Protein AF-A0A0F3RFE1-F1 (afdb_monomer_lite)

Sequence (135 aa):
MLETPDFVDAKHRIQETIKDSNIIDVATIKNNPVWQGKVNKKHAIYYFLIQLAQPVWFYFAYIHCSNILKDALHYTIEAVIHQNFIISIVEFFVALALTCLCYKFHPLKILKTQLVIFLTFLLSSPLILDNITQG

Structure (mmCIF, N/CA/C/O backbone):
data_AF-A0A0F3RFE1-F1
#
_entry.id   AF-A0A0F3RFE1-F1
#
loop_
_atom_site.group_PDB
_atom_site.id
_atom_site.type_symbol
_atom_site.label_atom_id
_atom_site.label_alt_id
_atom_site.label_comp_id
_atom_site.label_asym_id
_atom_site.label_entity_id
_atom_site.label_seq_id
_atom_site.pdbx_PDB_ins_code
_atom_site.Cartn_x
_atom_site.Cartn_y
_atom_site.Cartn_z
_atom_site.occupancy
_atom_site.B_iso_or_equiv
_atom_site.auth_seq_id
_atom_site.auth_comp_id
_atom_site.auth_asym_id
_atom_site.auth_atom_id
_atom_site.pdbx_PDB_model_num
ATOM 1 N N . MET A 1 1 ? 1.567 13.899 16.965 1.00 41.41 1 MET A N 1
ATOM 2 C CA . MET A 1 1 ? 0.376 13.232 17.532 1.00 41.41 1 MET A CA 1
ATOM 3 C C . MET A 1 1 ? -0.015 13.987 18.791 1.00 41.41 1 MET A C 1
ATOM 5 O O . MET A 1 1 ? 0.634 13.816 19.811 1.00 41.41 1 MET A O 1
ATOM 9 N N . LEU A 1 2 ? -0.991 14.889 18.683 1.00 41.56 2 LEU A N 1
ATOM 10 C CA . LEU A 1 2 ? -1.569 15.627 19.809 1.00 41.56 2 LEU A CA 1
ATOM 11 C C . LEU A 1 2 ? -3.042 15.206 19.921 1.00 41.56 2 LEU A C 1
ATOM 13 O O . LEU A 1 2 ? -3.947 15.979 19.642 1.00 41.56 2 LEU A O 1
ATOM 17 N N . GLU A 1 3 ? -3.289 13.935 20.220 1.00 57.19 3 GLU A N 1
ATOM 18 C CA . GLU A 1 3 ? -4.629 13.490 20.610 1.00 57.19 3 GLU A CA 1
ATOM 19 C C . GLU A 1 3 ? -4.763 13.672 22.124 1.00 57.19 3 GLU A C 1
ATOM 21 O O . GLU A 1 3 ? -4.591 12.689 22.835 1.00 57.19 3 GLU A O 1
ATOM 26 N N . THR A 1 4 ? -4.988 14.874 22.679 1.00 69.69 4 THR A N 1
ATOM 27 C CA . THR A 1 4 ? -5.085 14.914 24.160 1.00 69.69 4 THR A CA 1
ATOM 28 C C . THR A 1 4 ? -5.890 16.003 24.871 1.00 69.69 4 THR A C 1
ATOM 30 O O . THR A 1 4 ? -6.384 15.672 25.943 1.00 69.69 4 THR A O 1
ATOM 33 N N . PRO A 1 5 ? -6.115 17.228 24.375 1.00 54.22 5 PRO A N 1
ATOM 34 C CA . PRO A 1 5 ? -7.016 18.152 25.087 1.00 54.22 5 PRO A CA 1
ATOM 35 C C . PRO A 1 5 ? -8.433 18.143 24.512 1.00 54.22 5 PRO A C 1
ATOM 37 O O . PRO A 1 5 ? -9.377 17.817 25.224 1.00 54.22 5 PRO A O 1
ATOM 40 N N . ASP A 1 6 ? -8.577 18.384 23.207 1.00 54.16 6 ASP A N 1
ATOM 41 C CA . ASP A 1 6 ? -9.880 18.654 22.580 1.00 54.16 6 ASP A CA 1
ATOM 42 C C . ASP A 1 6 ? -10.865 17.488 22.641 1.00 54.16 6 ASP A C 1
ATOM 44 O O . ASP A 1 6 ? -12.066 17.708 22.696 1.00 54.16 6 ASP A O 1
ATOM 48 N N . PHE A 1 7 ? -10.402 16.236 22.650 1.00 58.56 7 PHE A N 1
ATOM 49 C CA . PHE A 1 7 ? -11.302 15.077 22.730 1.00 58.56 7 PHE A CA 1
ATOM 50 C C . PHE A 1 7 ? -11.787 14.800 24.157 1.00 58.56 7 PHE A C 1
ATOM 52 O O . PHE A 1 7 ? -12.935 14.394 24.359 1.00 58.56 7 PHE A O 1
ATOM 59 N N . VAL A 1 8 ? -10.921 15.025 25.149 1.00 59.78 8 VAL A N 1
ATOM 60 C CA . VAL A 1 8 ? -11.294 14.955 26.570 1.00 59.78 8 VAL A CA 1
ATOM 61 C C . VAL A 1 8 ? -12.239 16.111 26.891 1.00 59.78 8 VAL A C 1
ATOM 63 O O . VAL A 1 8 ? -13.274 15.903 27.524 1.00 59.78 8 VAL A O 1
ATOM 66 N N . ASP A 1 9 ? -11.929 17.288 26.357 1.00 67.75 9 ASP A N 1
ATOM 67 C CA . ASP A 1 9 ? -12.720 18.497 26.505 1.00 67.75 9 ASP A CA 1
ATOM 68 C C . ASP A 1 9 ? -14.044 18.418 25.733 1.00 67.75 9 ASP A C 1
ATOM 70 O O . ASP A 1 9 ? -15.085 18.776 26.262 1.00 67.75 9 ASP A O 1
ATOM 74 N N . ALA A 1 10 ? -14.087 17.820 24.539 1.00 71.88 10 ALA A N 1
ATOM 75 C CA . ALA A 1 10 ? -15.333 17.588 23.804 1.00 71.88 10 ALA A CA 1
ATOM 76 C C . ALA A 1 10 ? -16.290 16.685 24.587 1.00 71.88 10 ALA A C 1
ATOM 78 O O . ALA A 1 10 ? -17.487 16.960 24.656 1.00 71.88 10 ALA A O 1
ATOM 79 N N . LYS A 1 11 ? -15.772 15.626 25.226 1.00 71.25 11 LYS A N 1
ATOM 80 C CA . LYS A 1 11 ? -16.586 14.762 26.088 1.00 71.25 11 LYS A CA 1
ATOM 81 C C . LYS A 1 11 ? -17.143 15.543 27.281 1.00 71.25 11 LYS A C 1
ATOM 83 O O . LYS A 1 11 ? -18.312 15.366 27.616 1.00 71.25 11 LYS A O 1
ATOM 88 N N . HIS A 1 12 ? -16.328 16.406 27.885 1.00 75.25 12 HIS A N 1
ATOM 89 C CA . HIS A 1 12 ? -16.730 17.280 28.987 1.00 75.25 12 HIS A CA 1
ATOM 90 C C . HIS A 1 12 ? -17.789 18.308 28.552 1.00 75.25 12 HIS A C 1
ATOM 92 O O . HIS A 1 12 ? -18.869 18.363 29.132 1.00 75.25 12 HIS A O 1
ATOM 98 N N . ARG A 1 13 ? -17.550 19.022 27.450 1.00 77.00 13 ARG A N 1
ATOM 99 C CA . ARG A 1 13 ? -18.457 20.014 26.853 1.00 77.00 13 ARG A CA 1
ATOM 100 C C . ARG A 1 13 ? -19.807 19.423 26.460 1.00 77.00 13 ARG A C 1
ATOM 102 O O . ARG A 1 13 ? -20.838 20.062 26.648 1.00 77.00 13 ARG A O 1
ATOM 109 N N . ILE A 1 14 ? -19.823 18.193 25.941 1.00 77.31 14 ILE A N 1
ATOM 110 C CA . ILE A 1 14 ? -21.064 17.458 25.659 1.00 77.31 14 ILE A CA 1
ATOM 111 C C . ILE A 1 14 ? -21.829 17.195 26.966 1.00 77.31 14 ILE A C 1
ATOM 113 O O . ILE A 1 14 ? -23.038 17.404 27.011 1.00 77.31 14 ILE A O 1
ATOM 117 N N . GLN A 1 15 ? -21.146 16.797 28.048 1.00 75.62 15 GLN A N 1
ATOM 118 C CA . GLN A 1 15 ? -21.794 16.600 29.352 1.00 75.62 15 GLN A CA 1
ATOM 119 C C . GLN A 1 15 ? -22.366 17.897 29.927 1.00 75.62 15 GLN A C 1
ATOM 121 O O . GLN A 1 15 ? -23.469 17.866 30.464 1.00 75.62 15 GLN A O 1
ATOM 126 N N . GLU A 1 16 ? -21.646 19.011 29.814 1.00 77.31 16 GLU A N 1
ATOM 127 C CA . GLU A 1 16 ? -22.107 20.323 30.284 1.00 77.31 16 GLU A CA 1
ATOM 128 C C . GLU A 1 16 ? -23.308 20.824 29.481 1.00 77.31 16 GLU A C 1
ATOM 130 O O . GLU A 1 16 ? -24.338 21.148 30.062 1.00 77.31 16 GLU A O 1
ATOM 135 N N . THR A 1 17 ? -23.241 20.751 28.149 1.00 77.19 17 THR A N 1
ATOM 136 C CA . THR A 1 17 ? -24.344 21.170 27.265 1.00 77.19 17 THR A CA 1
ATOM 137 C C . THR A 1 17 ? -25.627 20.381 27.552 1.00 77.19 17 THR A C 1
ATOM 139 O O . THR A 1 17 ? -26.729 20.925 27.512 1.00 77.19 17 THR A O 1
ATOM 142 N N . ILE A 1 18 ? -25.503 19.089 27.875 1.00 74.31 18 ILE A N 1
ATOM 143 C CA . ILE A 1 18 ? -26.655 18.249 28.214 1.00 74.31 18 ILE A CA 1
ATOM 144 C C . ILE A 1 18 ? -27.195 18.568 29.613 1.00 74.31 18 ILE A C 1
ATOM 146 O O . ILE A 1 18 ? -28.416 18.653 29.759 1.00 74.31 18 ILE A O 1
ATOM 150 N N . LYS A 1 19 ? -26.322 18.793 30.613 1.00 74.25 19 LYS A N 1
ATOM 151 C CA . LYS A 1 19 ? -26.740 19.254 31.952 1.00 74.25 19 LYS A CA 1
ATOM 152 C C . LYS A 1 19 ? -27.552 20.542 31.869 1.00 74.25 19 LYS A C 1
ATOM 154 O O . LYS A 1 19 ? -28.603 20.620 32.494 1.00 74.25 19 LYS A O 1
ATOM 159 N N . ASP A 1 20 ? -27.093 21.499 31.069 1.00 76.94 20 ASP A N 1
ATOM 160 C CA . ASP A 1 20 ? -27.746 22.800 30.921 1.00 76.94 20 ASP A CA 1
ATOM 161 C C . ASP A 1 20 ? -29.077 22.706 30.161 1.00 76.94 20 ASP A C 1
ATOM 163 O O . ASP A 1 20 ? -29.992 23.492 30.396 1.00 76.94 20 ASP A O 1
ATOM 167 N N . SER A 1 21 ? -29.220 21.717 29.271 1.00 71.50 21 SER A N 1
ATOM 168 C CA . SER A 1 21 ? -30.427 21.546 28.456 1.00 71.50 21 SER A CA 1
ATOM 169 C C . SER A 1 21 ? -31.632 20.951 29.208 1.00 71.50 21 SER A C 1
ATOM 171 O O . SER A 1 21 ? -32.760 21.124 28.755 1.00 71.50 21 SER A O 1
ATOM 173 N N . ASN A 1 22 ? -31.439 20.253 30.340 1.00 67.00 22 ASN A N 1
ATOM 174 C CA . ASN A 1 22 ? -32.496 19.542 31.095 1.00 67.00 22 ASN A CA 1
ATOM 175 C C . ASN A 1 22 ? -33.329 18.513 30.280 1.00 67.00 22 ASN A C 1
ATOM 177 O O . ASN A 1 22 ? -34.351 18.025 30.757 1.00 67.00 22 ASN A O 1
ATOM 181 N N . ILE A 1 23 ? -32.905 18.157 29.057 1.00 70.06 23 ILE A N 1
ATOM 182 C CA . ILE A 1 23 ? -33.656 17.270 28.142 1.00 70.06 23 ILE A CA 1
ATOM 183 C C . ILE A 1 23 ? -33.402 15.787 28.457 1.00 70.06 23 ILE A C 1
ATOM 185 O O . ILE A 1 23 ? -34.283 14.949 28.275 1.00 70.06 23 ILE A O 1
ATOM 189 N N . ILE A 1 24 ? -32.187 15.442 28.900 1.00 69.88 24 ILE A N 1
ATOM 190 C CA . ILE A 1 24 ? -31.749 14.058 29.134 1.00 69.88 24 ILE A CA 1
ATOM 191 C C . ILE A 1 24 ? -30.901 14.015 30.406 1.00 69.88 24 ILE A C 1
ATOM 193 O O . ILE A 1 24 ? -29.946 14.779 30.540 1.00 69.88 24 ILE A O 1
ATOM 197 N N . ASP A 1 25 ? -31.207 13.092 31.320 1.00 75.38 25 ASP A N 1
ATOM 198 C CA . ASP A 1 25 ? -30.395 12.888 32.519 1.00 75.38 25 ASP A CA 1
ATOM 199 C C . ASP A 1 25 ? -29.004 12.341 32.143 1.00 75.38 25 ASP A C 1
ATOM 201 O O . ASP A 1 25 ? -28.844 11.344 31.427 1.00 75.38 25 ASP A O 1
ATOM 205 N N . VAL A 1 26 ? -27.959 13.001 32.644 1.00 70.75 26 VAL A N 1
ATOM 206 C CA . VAL A 1 26 ? -26.560 12.627 32.402 1.00 70.75 26 VAL A CA 1
ATOM 207 C C . VAL A 1 26 ? -26.270 11.215 32.907 1.00 70.75 26 VAL A C 1
ATOM 209 O O . VAL A 1 26 ? -25.423 10.525 32.330 1.00 70.75 26 VAL A O 1
ATOM 212 N N . ALA A 1 27 ? -26.984 10.746 33.937 1.00 71.75 27 ALA A N 1
ATOM 213 C CA . ALA A 1 27 ? -26.867 9.371 34.413 1.00 71.75 27 ALA A CA 1
ATOM 214 C C . ALA A 1 27 ? -27.267 8.348 33.333 1.00 71.75 27 ALA A C 1
ATOM 216 O O . ALA A 1 27 ? -26.600 7.322 33.176 1.00 71.75 27 ALA A O 1
ATOM 217 N N . THR A 1 28 ? -28.285 8.649 32.521 1.00 70.62 28 THR A N 1
ATOM 218 C CA . THR A 1 28 ? -28.751 7.791 31.421 1.00 70.62 28 THR A CA 1
ATOM 219 C C . THR A 1 28 ? -27.705 7.681 30.308 1.00 70.62 28 THR A C 1
ATOM 221 O O . THR A 1 28 ? -27.457 6.595 29.786 1.00 70.62 28 THR A O 1
ATOM 224 N N . ILE A 1 29 ? -27.012 8.778 29.993 1.00 71.12 29 ILE A N 1
ATOM 225 C CA . ILE A 1 29 ? -25.943 8.809 28.978 1.00 71.12 29 ILE A CA 1
ATOM 226 C C . ILE A 1 29 ? -24.684 8.114 29.483 1.00 71.12 29 ILE A C 1
ATOM 228 O O . ILE A 1 29 ? -24.030 7.386 28.739 1.00 71.12 29 ILE A O 1
ATOM 232 N N . LYS A 1 30 ? -24.352 8.286 30.765 1.00 70.50 30 LYS A N 1
ATOM 233 C CA . LYS A 1 30 ? -23.190 7.632 31.371 1.00 70.50 30 LYS A CA 1
ATOM 234 C C . LYS A 1 30 ? -23.329 6.109 31.370 1.00 70.50 30 LYS A C 1
ATOM 236 O O . LYS A 1 30 ? -22.311 5.428 31.325 1.00 70.50 30 LYS A O 1
ATOM 241 N N . ASN A 1 31 ? -24.558 5.594 31.371 1.00 70.94 31 ASN A N 1
ATOM 242 C CA . ASN A 1 31 ? -24.874 4.171 31.246 1.00 70.94 31 ASN A CA 1
ATOM 243 C C . ASN A 1 31 ? -24.984 3.684 29.789 1.00 70.94 31 ASN A C 1
ATOM 245 O O . ASN A 1 31 ? -25.128 2.484 29.564 1.00 70.94 31 ASN A O 1
ATOM 249 N N . ASN A 1 32 ? -24.883 4.569 28.789 1.00 74.06 32 ASN A N 1
ATOM 250 C CA . ASN A 1 32 ? -24.907 4.167 27.387 1.00 74.06 32 ASN A CA 1
ATOM 251 C C . ASN A 1 32 ? -23.628 3.366 27.041 1.00 74.06 32 ASN A C 1
ATOM 253 O O . ASN A 1 32 ? -22.516 3.856 27.277 1.00 74.06 32 ASN A O 1
ATOM 257 N N . PRO A 1 33 ? -23.747 2.165 26.444 1.00 66.19 33 PRO A N 1
ATOM 258 C CA . PRO A 1 33 ? -22.599 1.328 26.090 1.00 66.19 33 PRO A CA 1
ATOM 259 C C . PRO A 1 33 ? -21.616 2.007 25.122 1.00 66.19 33 PRO A C 1
ATOM 261 O O . PRO A 1 33 ? -20.419 1.733 25.182 1.00 66.19 33 PRO A O 1
ATOM 264 N N . VAL A 1 34 ? -22.078 2.941 24.285 1.00 67.25 34 VAL A N 1
ATOM 265 C CA . VAL A 1 34 ? -21.226 3.753 23.399 1.00 67.25 34 VAL A CA 1
ATOM 266 C C . VAL A 1 34 ? -20.390 4.758 24.202 1.00 67.25 34 VAL A C 1
ATOM 268 O O . VAL A 1 34 ? -19.210 4.946 23.921 1.00 67.25 34 VAL A O 1
ATOM 271 N N . TRP A 1 35 ? -20.959 5.359 25.253 1.00 68.19 35 TRP A N 1
ATOM 272 C CA . TRP A 1 35 ? -20.279 6.349 26.103 1.00 68.19 35 TRP A CA 1
ATOM 273 C C . TRP A 1 35 ? -19.260 5.723 27.066 1.00 68.19 35 TRP A C 1
ATOM 275 O O . TRP A 1 35 ? -18.246 6.346 27.42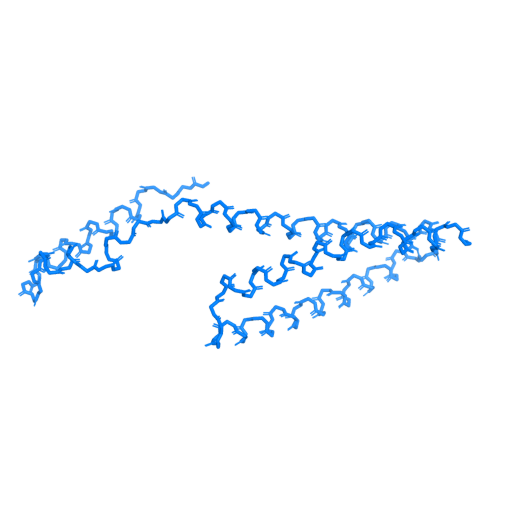0 1.00 68.19 35 TRP A O 1
ATOM 285 N N . GLN A 1 36 ? -19.538 4.486 27.492 1.00 66.62 36 GLN A N 1
ATOM 286 C CA . GLN A 1 36 ? -18.636 3.650 28.286 1.00 66.62 36 GLN A CA 1
ATOM 287 C C . GLN A 1 36 ? -17.619 2.874 27.444 1.00 66.62 36 GLN A C 1
ATOM 289 O O . GLN A 1 36 ? -16.693 2.286 28.008 1.00 66.62 36 GLN A O 1
ATOM 294 N N . GLY A 1 37 ? -17.765 2.882 26.116 1.00 63.28 37 GLY A N 1
ATOM 295 C CA . GLY A 1 37 ? -16.882 2.197 25.184 1.00 63.28 37 GLY A CA 1
ATOM 296 C C . GLY A 1 37 ? -15.440 2.680 25.317 1.00 63.28 37 GLY A C 1
ATOM 297 O O . GLY A 1 37 ? -15.041 3.679 24.727 1.00 63.28 37 GLY A O 1
ATOM 298 N N . LYS A 1 38 ? -14.628 1.968 26.102 1.00 64.44 38 LYS A N 1
ATOM 299 C CA . LYS A 1 38 ? -13.175 2.156 26.115 1.00 64.44 38 LYS A CA 1
ATOM 300 C C . LYS A 1 38 ? -12.607 1.511 24.858 1.00 64.44 38 LYS A C 1
ATOM 302 O O . LYS A 1 38 ? -12.941 0.365 24.554 1.00 64.44 38 LYS A O 1
ATOM 307 N N . VAL A 1 39 ? -11.712 2.217 24.163 1.00 67.06 39 VAL A N 1
ATOM 308 C CA . VAL A 1 39 ? -10.946 1.633 23.055 1.00 67.06 39 VAL A CA 1
ATOM 309 C C . VAL A 1 39 ? -10.265 0.371 23.571 1.00 67.06 39 VAL A C 1
ATOM 311 O O . VAL A 1 39 ? -9.447 0.402 24.495 1.00 67.06 39 VAL A O 1
ATOM 314 N N . ASN A 1 40 ? -10.644 -0.769 23.003 1.00 78.06 40 ASN A N 1
ATOM 315 C CA . ASN A 1 40 ? -10.077 -2.039 23.405 1.00 78.06 40 ASN A CA 1
ATOM 316 C C . ASN A 1 40 ? -8.631 -2.092 22.897 1.00 78.06 40 ASN A C 1
ATOM 318 O O . ASN A 1 40 ? -8.398 -2.279 21.704 1.00 78.06 40 ASN A O 1
ATOM 322 N N . LYS A 1 41 ? -7.659 -1.943 23.806 1.00 80.81 41 LYS A N 1
ATOM 323 C CA . LYS A 1 41 ? -6.219 -1.910 23.486 1.00 80.81 41 LYS A CA 1
ATOM 324 C C . LYS A 1 41 ? -5.773 -3.078 22.598 1.00 80.81 41 LYS A C 1
ATOM 326 O O . LYS A 1 41 ? -4.924 -2.891 21.736 1.00 80.81 41 LYS A O 1
ATOM 331 N N . LYS A 1 42 ? -6.385 -4.261 22.748 1.00 78.81 42 LYS A N 1
ATOM 332 C CA . LYS A 1 42 ? -6.100 -5.418 21.884 1.00 78.81 42 LYS A CA 1
ATOM 333 C C . LYS A 1 42 ? -6.462 -5.128 20.427 1.00 78.81 42 LYS A C 1
ATOM 335 O O . LYS A 1 42 ? -5.672 -5.405 19.537 1.00 78.81 42 LYS A O 1
ATOM 340 N N . HIS A 1 43 ? -7.628 -4.529 20.187 1.00 79.62 43 HIS A N 1
ATOM 341 C CA . HIS A 1 43 ? -8.080 -4.166 18.842 1.00 79.62 43 HIS A CA 1
ATOM 342 C C . HIS A 1 43 ? -7.205 -3.072 18.229 1.00 79.62 43 HIS A C 1
ATOM 344 O O . HIS A 1 43 ? -6.913 -3.147 17.042 1.00 79.62 43 HIS A O 1
ATOM 350 N N . ALA A 1 44 ? -6.731 -2.119 19.037 1.00 81.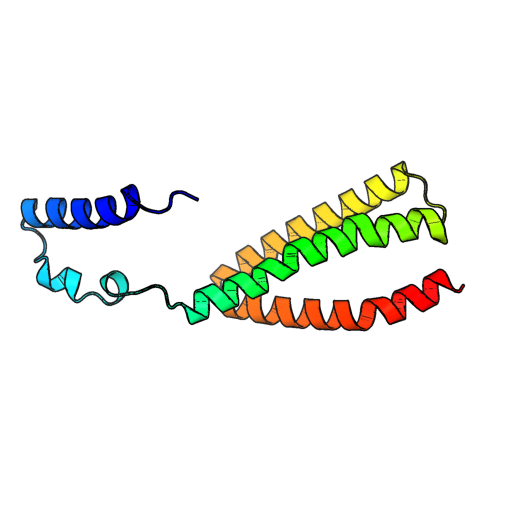56 44 ALA A N 1
ATOM 351 C CA . ALA A 1 44 ? -5.787 -1.103 18.579 1.00 81.56 44 ALA A CA 1
ATOM 352 C C . ALA A 1 44 ? -4.458 -1.727 18.117 1.00 81.56 44 ALA A C 1
ATOM 354 O O . ALA A 1 44 ? -3.971 -1.392 17.043 1.00 81.56 44 ALA A O 1
ATOM 355 N N . ILE A 1 45 ? -3.916 -2.690 18.874 1.00 83.62 45 ILE A N 1
ATOM 356 C CA . ILE A 1 45 ? -2.700 -3.424 18.485 1.00 83.62 45 ILE A CA 1
ATOM 357 C C . ILE A 1 45 ? -2.934 -4.234 17.204 1.00 83.62 45 ILE A C 1
ATOM 359 O O . ILE A 1 45 ? -2.115 -4.172 16.293 1.00 83.62 45 ILE A O 1
ATOM 363 N N . TYR A 1 46 ? -4.051 -4.963 17.094 1.00 79.56 46 TYR A N 1
ATOM 364 C CA . TYR A 1 46 ? -4.364 -5.701 15.866 1.00 79.56 46 TYR A CA 1
ATOM 365 C C . TYR A 1 46 ? -4.483 -4.775 14.657 1.00 79.56 46 TYR A C 1
ATOM 367 O O . TYR A 1 46 ? -3.940 -5.081 13.603 1.00 79.56 46 TYR A O 1
ATOM 375 N N . TYR A 1 47 ? -5.163 -3.640 14.813 1.00 81.44 47 TYR A N 1
ATOM 376 C CA . TYR A 1 47 ? -5.294 -2.654 13.749 1.00 81.44 47 TYR A CA 1
ATOM 377 C C . TYR A 1 47 ? -3.932 -2.083 13.344 1.00 81.44 47 TYR A C 1
ATOM 379 O O . TYR A 1 47 ? -3.625 -2.028 12.159 1.00 81.44 47 TYR A O 1
ATOM 387 N N . PHE A 1 48 ? -3.080 -1.752 14.317 1.00 84.31 48 PHE A N 1
ATOM 388 C CA . PHE A 1 48 ? -1.716 -1.289 14.069 1.00 84.31 48 PHE A CA 1
ATOM 389 C C . PHE A 1 48 ? -0.885 -2.309 13.282 1.00 84.31 48 PHE A C 1
ATOM 391 O O . PHE A 1 48 ? -0.277 -1.955 12.276 1.00 84.31 48 PHE A O 1
ATOM 398 N N . LEU A 1 49 ? -0.899 -3.580 13.697 1.00 81.19 49 LEU A N 1
ATOM 399 C CA . LEU A 1 49 ? -0.173 -4.648 13.007 1.00 81.19 49 LEU A CA 1
ATOM 400 C C . LEU A 1 49 ? -0.649 -4.828 11.566 1.00 81.19 49 LEU A C 1
ATOM 402 O O . LEU A 1 49 ? 0.166 -5.078 10.684 1.00 81.19 49 LEU A O 1
ATOM 406 N N . ILE A 1 50 ? -1.949 -4.676 11.311 1.00 82.00 50 ILE A N 1
ATOM 407 C CA . ILE A 1 50 ? -2.454 -4.746 9.941 1.00 82.00 50 ILE A CA 1
ATOM 408 C C . ILE A 1 50 ? -2.026 -3.506 9.149 1.00 82.00 50 ILE A C 1
ATOM 410 O O . ILE A 1 50 ? -1.652 -3.619 7.985 1.00 82.00 50 ILE A O 1
ATOM 414 N N . GLN A 1 51 ? -1.985 -2.335 9.781 1.00 84.31 51 GLN A N 1
ATOM 415 C CA . GLN A 1 51 ? -1.563 -1.115 9.107 1.00 84.31 51 GLN A CA 1
ATOM 416 C C . GLN A 1 51 ? -0.078 -1.114 8.720 1.00 84.31 51 GLN A C 1
ATOM 418 O O . GLN A 1 51 ? 0.287 -0.448 7.753 1.00 84.31 51 GLN A O 1
ATOM 423 N N . LEU A 1 52 ? 0.761 -1.912 9.394 1.00 85.19 52 LEU A N 1
ATOM 424 C CA . LEU A 1 52 ? 2.148 -2.161 8.985 1.00 85.19 52 LEU A CA 1
ATOM 425 C C . LEU A 1 52 ? 2.267 -2.918 7.654 1.00 85.19 52 LEU A C 1
ATOM 427 O O . LEU A 1 52 ? 3.301 -2.811 7.003 1.00 85.19 52 LEU A O 1
ATOM 431 N N . ALA A 1 53 ? 1.237 -3.645 7.211 1.00 85.19 53 ALA A N 1
ATOM 432 C CA . ALA A 1 53 ? 1.279 -4.321 5.913 1.00 85.19 53 ALA A CA 1
ATOM 433 C C . ALA A 1 53 ? 1.360 -3.320 4.750 1.00 85.19 53 ALA A C 1
ATOM 435 O O . ALA A 1 53 ? 1.989 -3.603 3.735 1.00 85.19 53 ALA A O 1
ATOM 436 N N . GLN A 1 54 ? 0.779 -2.128 4.911 1.00 84.88 54 GLN A N 1
ATOM 437 C CA . GLN A 1 54 ? 0.720 -1.140 3.840 1.00 84.88 54 GLN A CA 1
ATOM 438 C C . GLN A 1 54 ? 2.089 -0.549 3.439 1.00 84.88 54 GLN A C 1
ATOM 440 O O . GLN A 1 54 ? 2.397 -0.550 2.249 1.00 84.88 54 GLN A O 1
ATOM 445 N N . PRO A 1 55 ? 2.961 -0.081 4.358 1.00 90.56 55 PRO A N 1
ATOM 446 C CA . PRO A 1 55 ? 4.304 0.362 3.975 1.00 90.56 55 PRO A CA 1
ATOM 447 C C . PRO A 1 55 ? 5.159 -0.770 3.388 1.00 90.56 55 PRO A C 1
ATOM 449 O O . PRO A 1 55 ? 5.972 -0.515 2.502 1.00 90.56 55 PRO A O 1
ATOM 452 N N . VAL A 1 56 ? 4.958 -2.017 3.833 1.00 90.50 56 VAL A N 1
ATOM 453 C CA . VAL A 1 56 ? 5.653 -3.182 3.261 1.00 90.50 56 VAL A CA 1
ATOM 454 C C . VAL A 1 56 ? 5.198 -3.426 1.823 1.00 90.50 56 VAL A C 1
ATOM 456 O O . VAL A 1 56 ? 6.040 -3.590 0.943 1.00 90.50 56 VAL A O 1
ATOM 459 N N . TRP A 1 57 ? 3.887 -3.401 1.570 1.00 89.62 57 TRP A N 1
ATOM 460 C CA . TRP A 1 57 ? 3.332 -3.517 0.223 1.00 89.62 57 TRP A CA 1
ATOM 461 C C . TRP A 1 57 ? 3.832 -2.401 -0.697 1.00 89.62 57 TRP A C 1
ATOM 463 O O . TRP A 1 57 ? 4.298 -2.685 -1.797 1.00 89.62 57 TRP A O 1
ATOM 473 N N . PHE A 1 58 ? 3.821 -1.152 -0.221 1.00 91.56 58 PHE A N 1
ATOM 474 C CA . PHE A 1 58 ? 4.319 -0.008 -0.979 1.00 91.56 58 PHE A CA 1
ATOM 475 C C . PHE A 1 58 ? 5.781 -0.194 -1.402 1.00 91.56 58 PHE A C 1
ATOM 477 O O . PHE A 1 58 ? 6.108 -0.072 -2.581 1.00 91.56 58 PHE A O 1
ATOM 484 N N . TYR A 1 59 ? 6.658 -0.541 -0.455 1.00 93.44 59 TYR A N 1
ATOM 485 C CA . TYR A 1 59 ? 8.062 -0.804 -0.762 1.00 93.44 59 TYR A CA 1
ATOM 486 C C . TYR A 1 59 ? 8.209 -1.960 -1.758 1.00 93.44 59 TYR A C 1
ATOM 488 O O . TYR A 1 59 ? 8.952 -1.855 -2.733 1.00 93.44 59 TYR A O 1
ATOM 496 N N . PHE A 1 60 ? 7.488 -3.057 -1.535 1.00 92.31 60 PHE A N 1
ATOM 497 C CA . PHE A 1 60 ? 7.586 -4.233 -2.386 1.00 92.31 60 PHE A CA 1
ATOM 498 C C . PHE A 1 60 ? 7.149 -3.931 -3.829 1.00 92.31 60 PHE A C 1
ATOM 500 O O . PHE A 1 60 ? 7.930 -4.121 -4.760 1.00 92.31 60 PHE A O 1
ATOM 507 N N . ALA A 1 61 ? 5.935 -3.412 -4.022 1.00 91.94 61 ALA A N 1
ATOM 508 C CA . ALA A 1 61 ? 5.359 -3.201 -5.346 1.00 91.94 61 ALA A CA 1
ATOM 509 C C . ALA A 1 61 ? 6.059 -2.075 -6.128 1.00 91.94 61 ALA A C 1
ATOM 511 O O . ALA A 1 61 ? 6.382 -2.249 -7.301 1.00 91.94 61 ALA A O 1
ATOM 512 N N . TYR A 1 62 ? 6.335 -0.937 -5.484 1.00 94.25 62 TYR A N 1
ATOM 513 C CA . TYR A 1 62 ? 6.801 0.267 -6.180 1.00 94.25 62 TYR A CA 1
ATOM 514 C C . TYR A 1 62 ? 8.317 0.451 -6.181 1.00 94.25 62 TYR A C 1
ATOM 516 O O . TYR A 1 62 ? 8.827 1.206 -7.005 1.00 94.25 62 TYR A O 1
ATOM 524 N N . ILE A 1 63 ? 9.048 -0.201 -5.272 1.00 94.19 63 ILE A N 1
ATOM 525 C CA . ILE A 1 63 ? 10.508 -0.054 -5.17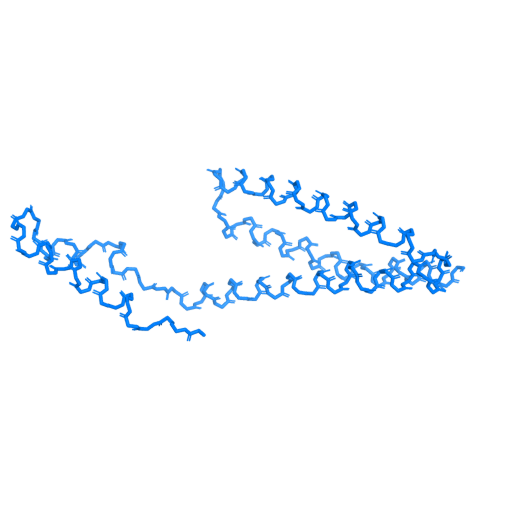4 1.00 94.19 63 ILE A CA 1
ATOM 526 C C . ILE A 1 63 ? 11.185 -1.365 -5.550 1.00 94.19 63 ILE A C 1
ATOM 528 O O . ILE A 1 63 ? 11.934 -1.404 -6.522 1.00 94.19 63 ILE A O 1
ATOM 532 N N . HIS A 1 64 ? 10.900 -2.452 -4.833 1.00 92.31 64 HIS A N 1
ATOM 533 C CA . HIS A 1 64 ? 11.585 -3.724 -5.053 1.00 92.31 64 HIS A CA 1
ATOM 534 C C . HIS A 1 64 ? 11.296 -4.305 -6.445 1.00 92.31 64 HIS A C 1
ATOM 536 O O . HIS A 1 64 ? 12.229 -4.532 -7.214 1.00 92.31 64 HIS A O 1
ATOM 542 N N . CYS A 1 65 ? 10.022 -4.449 -6.823 1.00 91.38 65 CYS A N 1
ATOM 543 C CA . CYS A 1 65 ? 9.658 -4.912 -8.165 1.00 91.38 65 CYS A CA 1
ATOM 544 C C . CYS A 1 65 ? 10.133 -3.945 -9.258 1.00 91.38 65 CYS A C 1
ATOM 546 O O . CYS A 1 65 ? 10.556 -4.382 -10.323 1.00 91.38 65 CYS A O 1
ATOM 548 N N . SER A 1 66 ? 10.115 -2.636 -8.993 1.00 93.62 66 SER A N 1
ATOM 549 C CA . SER A 1 66 ? 10.635 -1.635 -9.932 1.00 93.62 66 SER A CA 1
ATOM 550 C C . SER A 1 66 ? 12.134 -1.787 -10.187 1.00 93.62 66 SER A C 1
ATOM 552 O O . SER A 1 66 ? 12.564 -1.611 -11.322 1.00 93.62 66 SER A O 1
ATOM 554 N N . ASN A 1 67 ? 12.926 -2.135 -9.171 1.00 92.69 67 ASN A N 1
ATOM 555 C CA . ASN A 1 67 ? 14.347 -2.425 -9.355 1.00 92.69 67 ASN A CA 1
ATOM 556 C C . ASN A 1 67 ? 14.542 -3.696 -10.185 1.00 92.69 67 ASN A C 1
ATOM 558 O O . ASN A 1 67 ? 15.321 -3.680 -11.124 1.00 92.69 67 ASN A O 1
ATOM 562 N N . ILE A 1 68 ? 13.763 -4.754 -9.941 1.00 91.25 68 ILE A N 1
ATOM 563 C CA . ILE A 1 68 ? 13.838 -5.992 -10.739 1.00 91.25 68 ILE A CA 1
ATOM 564 C C . ILE A 1 68 ? 13.489 -5.733 -12.209 1.00 91.25 68 ILE A C 1
ATOM 566 O O . ILE A 1 68 ? 14.205 -6.183 -13.101 1.00 91.25 68 ILE A O 1
ATOM 570 N N . LEU A 1 69 ? 12.426 -4.966 -12.477 1.00 91.12 69 LEU A N 1
ATOM 571 C CA . LEU A 1 69 ? 12.048 -4.579 -13.839 1.00 91.12 69 LEU A CA 1
ATOM 572 C C . LEU A 1 69 ? 13.200 -3.856 -14.562 1.00 91.12 69 LEU A C 1
ATOM 574 O O . LEU A 1 69 ? 13.422 -4.095 -15.747 1.00 91.12 69 LEU A O 1
ATOM 578 N N . LYS A 1 70 ? 13.944 -2.993 -13.861 1.00 92.12 70 LYS A N 1
ATOM 579 C CA . LYS A 1 70 ? 15.090 -2.262 -14.430 1.00 92.12 70 LYS A CA 1
ATOM 580 C C . LYS A 1 70 ? 16.320 -3.146 -14.598 1.00 92.12 70 LYS A C 1
ATOM 582 O O . LYS A 1 70 ? 16.915 -3.162 -15.669 1.00 92.12 70 LYS A O 1
ATOM 587 N N . ASP A 1 71 ? 16.700 -3.851 -13.542 1.00 91.50 71 ASP A N 1
ATOM 588 C CA . ASP A 1 71 ? 18.010 -4.486 -13.432 1.00 91.50 71 ASP A CA 1
ATOM 589 C C . ASP A 1 71 ? 18.029 -5.853 -14.125 1.00 91.50 71 ASP A C 1
ATOM 591 O O . ASP A 1 71 ? 18.980 -6.153 -14.843 1.00 91.50 71 ASP A O 1
ATOM 595 N N . ALA A 1 72 ? 16.968 -6.652 -13.959 1.00 88.94 72 ALA A N 1
ATOM 596 C CA . ALA A 1 72 ? 16.864 -7.993 -14.538 1.00 88.94 72 ALA A CA 1
ATOM 597 C C . ALA A 1 72 ? 16.175 -7.994 -15.911 1.00 88.94 72 ALA A C 1
ATOM 599 O O . ALA A 1 72 ? 16.581 -8.725 -16.806 1.00 88.94 72 ALA A O 1
ATOM 600 N N . LEU A 1 73 ? 15.138 -7.167 -16.099 1.00 87.56 73 LEU A N 1
ATOM 601 C CA . LEU A 1 73 ? 14.349 -7.139 -17.344 1.00 87.56 73 LEU A CA 1
ATOM 602 C C . LEU A 1 73 ? 14.679 -5.953 -18.263 1.00 87.56 73 LEU A C 1
ATOM 604 O O . LEU A 1 73 ? 14.061 -5.808 -19.317 1.00 87.56 73 LEU A O 1
ATOM 608 N N . HIS A 1 74 ? 15.645 -5.111 -17.882 1.00 91.62 74 HIS A N 1
ATOM 609 C CA . HIS A 1 74 ? 16.135 -3.973 -18.670 1.00 91.62 74 HIS A CA 1
ATOM 610 C C . HIS A 1 74 ? 15.050 -2.978 -19.112 1.00 91.62 74 HIS A C 1
ATOM 612 O O . HIS A 1 74 ? 15.167 -2.331 -20.156 1.00 91.62 74 HIS A O 1
ATOM 618 N N . TYR A 1 75 ? 13.988 -2.816 -18.314 1.00 92.81 75 TYR A N 1
ATOM 619 C CA . TYR A 1 75 ? 12.967 -1.805 -18.583 1.00 92.81 75 TYR A CA 1
ATOM 620 C C . TYR A 1 75 ? 13.551 -0.399 -18.446 1.00 92.81 75 TYR A C 1
ATOM 622 O O . TYR A 1 75 ? 14.316 -0.093 -17.527 1.00 92.81 75 TYR A O 1
ATOM 630 N N . THR A 1 76 ? 13.119 0.501 -19.329 1.00 95.94 76 THR A N 1
ATOM 631 C CA . THR A 1 76 ? 13.425 1.925 -19.194 1.00 95.94 76 THR A CA 1
ATOM 632 C C . THR A 1 76 ? 12.728 2.511 -17.965 1.00 95.94 76 THR A C 1
ATOM 634 O O . THR A 1 76 ? 11.698 2.018 -17.498 1.00 95.94 76 THR A O 1
ATOM 637 N N . ILE A 1 77 ? 13.267 3.617 -17.447 1.00 94.00 77 ILE A N 1
ATOM 638 C CA . ILE A 1 77 ? 12.671 4.329 -16.307 1.00 94.00 77 ILE A CA 1
ATOM 639 C C . ILE A 1 77 ? 11.223 4.745 -16.618 1.00 94.00 77 ILE A C 1
ATOM 641 O O . ILE A 1 77 ? 10.353 4.605 -15.762 1.00 94.00 77 ILE A O 1
ATOM 645 N N . GLU A 1 78 ? 10.955 5.197 -17.844 1.00 96.38 78 GLU A N 1
ATOM 646 C CA . GLU A 1 78 ? 9.617 5.585 -18.306 1.00 96.38 78 GLU A CA 1
ATOM 647 C C . GLU A 1 78 ? 8.628 4.413 -18.263 1.00 96.38 78 GLU A C 1
ATOM 649 O O . GLU A 1 78 ? 7.519 4.564 -17.749 1.00 96.38 78 GLU A O 1
ATOM 654 N N . ALA A 1 79 ? 9.043 3.227 -18.725 1.00 95.56 79 ALA A N 1
ATOM 655 C CA . ALA A 1 79 ? 8.207 2.029 -18.692 1.00 95.56 79 ALA A CA 1
ATOM 656 C C . ALA A 1 79 ? 7.857 1.615 -17.253 1.00 95.56 79 ALA A C 1
ATOM 658 O O . ALA A 1 79 ? 6.715 1.257 -16.964 1.00 95.56 79 ALA A O 1
ATOM 659 N N . VAL A 1 80 ? 8.813 1.726 -16.327 1.00 96.31 80 VAL A N 1
ATOM 660 C CA . VAL A 1 80 ? 8.588 1.428 -14.903 1.00 96.31 80 VAL A CA 1
ATOM 661 C C . VAL A 1 80 ? 7.626 2.425 -14.261 1.00 96.31 80 VAL A C 1
ATOM 663 O O . VAL A 1 80 ? 6.741 2.028 -13.507 1.00 96.31 80 VAL A O 1
ATOM 666 N N . ILE A 1 81 ? 7.748 3.716 -14.580 1.00 96.31 81 ILE A N 1
ATOM 667 C CA . ILE A 1 81 ? 6.814 4.740 -14.093 1.00 96.31 81 ILE A CA 1
ATOM 668 C C . ILE A 1 81 ? 5.399 4.460 -14.609 1.00 96.31 81 ILE A C 1
ATOM 670 O O . ILE A 1 81 ? 4.444 4.525 -13.835 1.00 96.31 81 ILE A O 1
ATOM 674 N N . HIS A 1 82 ? 5.258 4.104 -15.889 1.00 96.62 82 HIS A N 1
ATOM 675 C CA . HIS A 1 82 ? 3.961 3.773 -16.474 1.00 96.62 82 HIS A CA 1
ATOM 676 C C . HIS A 1 82 ? 3.338 2.533 -15.816 1.00 96.62 82 HIS A C 1
ATOM 678 O O . HIS A 1 82 ? 2.151 2.531 -15.490 1.00 96.62 82 HIS A O 1
ATOM 684 N N . GLN A 1 83 ? 4.141 1.500 -15.551 1.00 95.56 83 GLN A N 1
ATOM 685 C CA . GLN A 1 83 ? 3.691 0.313 -14.825 1.00 95.56 83 GLN A CA 1
ATOM 686 C C . GLN A 1 83 ? 3.215 0.664 -13.411 1.00 95.56 83 GLN A C 1
ATOM 688 O O . GLN A 1 83 ? 2.121 0.269 -13.013 1.00 95.56 83 GLN A O 1
ATOM 693 N N . ASN A 1 84 ? 3.994 1.451 -12.666 1.00 96.12 84 ASN A N 1
ATOM 694 C CA . ASN A 1 84 ? 3.619 1.898 -11.326 1.00 96.12 84 ASN A CA 1
ATOM 695 C C . ASN A 1 84 ? 2.327 2.727 -11.342 1.00 96.12 84 ASN A C 1
ATOM 697 O O . ASN A 1 84 ? 1.478 2.557 -10.471 1.00 96.12 84 ASN A O 1
ATOM 701 N N . PHE A 1 85 ? 2.125 3.564 -12.360 1.00 96.88 85 PHE A N 1
ATOM 702 C CA . PHE A 1 85 ? 0.882 4.313 -12.527 1.00 96.88 85 PHE A CA 1
ATOM 703 C C . PHE A 1 85 ? -0.334 3.394 -12.731 1.00 96.88 85 PHE A C 1
ATOM 705 O O . PHE A 1 85 ? -1.373 3.600 -12.102 1.00 96.88 85 PHE A O 1
ATOM 712 N N . ILE A 1 86 ? -0.199 2.338 -13.543 1.00 96.75 86 ILE A N 1
ATOM 713 C CA . ILE A 1 86 ? -1.250 1.319 -13.705 1.00 96.75 86 ILE A CA 1
ATOM 714 C C . ILE A 1 86 ? -1.542 0.634 -12.366 1.00 96.75 86 ILE A C 1
ATOM 716 O O . ILE A 1 86 ? -2.710 0.481 -12.006 1.00 96.75 86 ILE A O 1
ATOM 720 N N . ILE A 1 87 ? -0.505 0.255 -11.609 1.00 95.75 87 ILE A N 1
ATOM 721 C CA . ILE A 1 87 ? -0.668 -0.353 -10.279 1.00 95.75 87 ILE A CA 1
ATOM 722 C C . ILE A 1 87 ? -1.474 0.582 -9.365 1.00 95.75 87 ILE A C 1
ATOM 724 O O . ILE A 1 87 ? -2.446 0.133 -8.759 1.00 95.75 87 ILE A O 1
ATOM 728 N N . SER A 1 88 ? -1.166 1.882 -9.336 1.00 96.50 88 SER A N 1
ATOM 729 C CA . SER A 1 88 ? -1.914 2.860 -8.532 1.00 96.50 88 SER A CA 1
ATOM 730 C C . SER A 1 88 ? -3.384 2.987 -8.948 1.00 96.50 88 SER A C 1
ATOM 732 O O . SER A 1 88 ? -4.259 3.120 -8.091 1.00 96.50 88 SER A O 1
ATOM 734 N N . ILE A 1 89 ? -3.690 2.913 -10.249 1.00 97.62 89 ILE A N 1
ATOM 735 C CA . ILE A 1 89 ? -5.078 2.904 -10.738 1.00 97.62 89 ILE A CA 1
ATOM 736 C C . ILE A 1 89 ? -5.815 1.660 -10.230 1.00 97.62 89 ILE A C 1
ATOM 738 O O . ILE A 1 89 ? -6.937 1.761 -9.731 1.00 97.62 89 ILE A O 1
ATOM 742 N N . VAL A 1 90 ? -5.193 0.483 -10.328 1.00 95.94 90 VAL A N 1
ATOM 743 C CA . VAL A 1 90 ? -5.786 -0.768 -9.835 1.00 95.94 90 VAL A CA 1
ATOM 744 C C . VAL A 1 90 ? -6.015 -0.696 -8.325 1.00 95.94 90 VAL A C 1
ATOM 746 O O . VAL A 1 90 ? -7.106 -1.028 -7.859 1.00 95.94 90 VAL A O 1
ATOM 749 N N . GLU A 1 91 ? -5.039 -0.207 -7.558 1.00 93.44 91 GLU A N 1
ATOM 750 C CA . GLU A 1 91 ? -5.165 -0.009 -6.110 1.00 93.44 91 GLU A CA 1
ATOM 751 C C . GLU A 1 91 ? -6.319 0.925 -5.748 1.00 93.44 91 GLU A C 1
ATOM 753 O O . GLU A 1 91 ? -7.062 0.639 -4.807 1.00 93.44 91 GLU A O 1
ATOM 758 N N . PHE A 1 92 ? -6.523 2.000 -6.512 1.00 95.75 92 PHE A N 1
ATOM 759 C CA . PHE A 1 92 ? -7.651 2.905 -6.318 1.00 95.75 92 PHE A CA 1
ATOM 760 C C . PHE A 1 92 ? -8.995 2.181 -6.472 1.00 95.75 92 PHE A C 1
ATOM 762 O O . PHE A 1 92 ? -9.868 2.301 -5.608 1.00 95.75 92 PHE A O 1
ATOM 769 N N . PHE A 1 93 ? -9.161 1.373 -7.522 1.00 96.62 93 PHE A N 1
ATOM 770 C CA . PHE A 1 93 ? -10.389 0.598 -7.716 1.00 96.62 93 PHE A CA 1
ATOM 771 C C . PHE A 1 93 ? -10.580 -0.487 -6.653 1.00 96.62 93 PHE A C 1
ATOM 773 O O . PHE A 1 93 ? -11.703 -0.703 -6.197 1.00 96.62 93 PHE A O 1
ATOM 780 N N . VAL A 1 94 ? -9.503 -1.139 -6.207 1.00 91.56 94 VAL A N 1
ATOM 781 C CA . VAL A 1 94 ? -9.557 -2.088 -5.086 1.00 91.56 94 VAL A CA 1
ATOM 782 C C . VAL A 1 94 ? -9.988 -1.377 -3.802 1.00 91.56 94 VAL A C 1
ATOM 784 O O . VAL A 1 94 ? -10.867 -1.873 -3.099 1.00 91.56 94 VAL A O 1
ATOM 787 N N . ALA A 1 95 ? -9.440 -0.196 -3.509 1.00 90.88 95 ALA A N 1
ATOM 788 C CA . ALA A 1 95 ? -9.830 0.603 -2.350 1.00 90.88 95 ALA A CA 1
ATOM 789 C C . ALA A 1 95 ? -11.303 1.036 -2.419 1.00 90.88 95 ALA A C 1
ATOM 791 O O . ALA A 1 95 ? -12.015 0.956 -1.413 1.00 90.88 95 ALA A O 1
ATOM 792 N N . LEU A 1 96 ? -11.786 1.423 -3.604 1.00 94.25 96 LEU A N 1
ATOM 793 C CA . LEU A 1 96 ? -13.196 1.734 -3.837 1.00 94.25 96 LEU A CA 1
ATOM 794 C C . LEU A 1 96 ? -14.077 0.507 -3.558 1.00 94.25 96 LEU A C 1
ATOM 796 O O . LEU A 1 96 ? -15.029 0.592 -2.784 1.00 94.25 96 LEU A O 1
ATOM 800 N N . ALA A 1 97 ? -13.724 -0.650 -4.122 1.00 92.19 97 ALA A N 1
ATOM 801 C CA . ALA A 1 97 ? -14.459 -1.895 -3.929 1.00 92.19 97 ALA A CA 1
ATOM 802 C C . ALA A 1 97 ? -14.485 -2.330 -2.455 1.00 92.19 97 ALA A C 1
ATOM 804 O O . ALA A 1 97 ? -15.543 -2.696 -1.943 1.00 92.19 97 ALA A O 1
ATOM 805 N N . LEU A 1 98 ? -13.354 -2.242 -1.747 1.00 89.44 98 LEU A N 1
ATOM 806 C CA . LEU A 1 98 ? -13.265 -2.526 -0.312 1.00 89.44 98 LEU A CA 1
ATOM 807 C C . LEU A 1 98 ? -14.125 -1.562 0.510 1.00 89.44 98 LEU A C 1
ATOM 809 O O . LEU A 1 98 ? -14.824 -1.998 1.424 1.00 89.44 98 LEU A O 1
ATOM 813 N N . THR A 1 99 ? -14.131 -0.276 0.156 1.00 89.88 99 THR A N 1
ATOM 814 C CA . THR A 1 99 ? -14.990 0.730 0.797 1.00 89.88 99 THR A CA 1
ATOM 815 C C . THR A 1 99 ? -16.464 0.388 0.599 1.00 89.88 99 THR A C 1
ATOM 817 O O . THR A 1 99 ? -17.233 0.396 1.559 1.00 89.88 99 THR A O 1
ATOM 820 N N . CYS A 1 100 ? -16.857 -0.018 -0.612 1.00 91.94 100 CYS A N 1
ATOM 821 C CA . CYS A 1 100 ? -18.204 -0.516 -0.871 1.00 91.94 100 CYS A CA 1
ATOM 822 C C . CYS A 1 100 ? -18.523 -1.771 -0.038 1.00 91.94 100 CYS A C 1
ATOM 824 O O . CYS A 1 100 ? -19.625 -1.922 0.491 1.00 91.94 100 CYS A O 1
ATOM 826 N N . LEU A 1 101 ? -17.548 -2.666 0.122 1.00 88.06 101 LEU A N 1
ATOM 827 C CA . LEU A 1 101 ? -17.700 -3.904 0.878 1.00 88.06 101 LEU A CA 1
ATOM 828 C C . LEU A 1 101 ? -17.873 -3.652 2.385 1.00 88.06 101 LEU A C 1
ATOM 830 O O . LEU A 1 101 ? -18.610 -4.394 3.038 1.00 88.06 101 LEU A O 1
ATOM 834 N N . CYS A 1 102 ? -17.282 -2.579 2.922 1.00 90.00 102 CYS A N 1
ATOM 835 C CA . CYS A 1 102 ? -17.462 -2.140 4.309 1.00 90.00 102 CYS A CA 1
ATOM 836 C C . CYS A 1 102 ? -18.918 -1.777 4.652 1.00 90.00 102 CYS A C 1
ATOM 838 O O . CYS A 1 102 ? -19.303 -1.898 5.814 1.00 90.00 102 CYS A O 1
ATOM 840 N N . TYR A 1 103 ? -19.756 -1.395 3.676 1.00 87.94 103 TYR A N 1
ATOM 841 C CA . TYR A 1 103 ? -21.191 -1.183 3.929 1.00 87.94 103 TYR A CA 1
ATOM 842 C C . TYR A 1 103 ? -21.931 -2.488 4.245 1.00 87.94 103 TYR A C 1
ATOM 844 O O . TYR A 1 103 ? -22.944 -2.471 4.940 1.00 87.94 103 TYR A O 1
ATOM 852 N N . LYS A 1 104 ? -21.432 -3.625 3.741 1.00 87.81 104 LYS A N 1
ATOM 853 C CA . LYS A 1 104 ? -22.050 -4.945 3.925 1.00 87.81 104 LYS A CA 1
ATOM 854 C C . LYS A 1 104 ? -21.365 -5.775 5.011 1.00 87.81 104 LYS A C 1
ATOM 856 O O . LYS A 1 104 ? -22.023 -6.565 5.685 1.00 87.81 104 LYS A O 1
ATOM 861 N N . PHE A 1 105 ? -20.055 -5.622 5.187 1.00 88.19 105 PHE A N 1
ATOM 862 C CA . PHE A 1 105 ? -19.259 -6.419 6.114 1.00 88.19 105 PHE A CA 1
ATOM 863 C C . PHE A 1 105 ? -18.482 -5.542 7.089 1.00 88.19 105 PHE A C 1
ATOM 865 O O . PHE A 1 105 ? -17.933 -4.509 6.727 1.00 88.19 105 PHE A O 1
ATOM 872 N N . HIS A 1 106 ? -18.370 -6.005 8.337 1.00 83.75 106 HIS A N 1
ATOM 873 C CA . HIS A 1 106 ? -17.612 -5.296 9.362 1.00 83.75 106 HIS A CA 1
ATOM 874 C C . HIS A 1 106 ? -16.144 -5.104 8.922 1.00 83.75 106 HIS A C 1
ATOM 876 O O . HIS A 1 106 ? -15.493 -6.104 8.591 1.00 83.75 106 HIS A O 1
ATOM 882 N N . PRO A 1 107 ? -15.577 -3.883 8.993 1.00 78.62 107 PRO A N 1
ATOM 883 C CA . PRO A 1 107 ? -14.257 -3.563 8.439 1.00 78.62 107 PRO A CA 1
ATOM 884 C C . PRO A 1 107 ? -13.144 -4.463 8.989 1.00 78.62 107 PRO A C 1
ATOM 886 O O . PRO A 1 107 ? -12.294 -4.929 8.238 1.00 78.62 107 PRO A O 1
ATOM 889 N N . LEU A 1 108 ? -13.198 -4.833 10.276 1.00 78.56 108 LEU A N 1
ATOM 890 C CA . LEU A 1 108 ? -12.228 -5.776 10.857 1.00 78.56 108 LEU A CA 1
ATOM 891 C C . LEU A 1 108 ? -12.219 -7.173 10.204 1.00 78.56 108 LEU A C 1
ATOM 893 O O . LEU A 1 108 ? -11.179 -7.829 10.214 1.00 78.56 108 LEU A O 1
ATOM 897 N N . LYS A 1 109 ? -13.340 -7.661 9.652 1.00 82.88 109 LYS A N 1
ATOM 898 C CA . LYS A 1 109 ? -13.371 -8.960 8.951 1.00 82.88 109 LYS A CA 1
ATOM 899 C C . LYS A 1 109 ? -12.691 -8.868 7.586 1.00 82.88 109 LYS A C 1
ATOM 901 O O . LYS A 1 109 ? -11.931 -9.763 7.218 1.00 82.88 109 LYS A O 1
ATOM 906 N N . ILE A 1 110 ? -12.938 -7.772 6.872 1.00 84.75 110 ILE A N 1
ATOM 907 C CA . ILE A 1 110 ? -12.298 -7.472 5.587 1.00 84.75 110 ILE A CA 1
ATOM 908 C C . ILE A 1 110 ? -10.786 -7.364 5.795 1.00 84.75 110 ILE A C 1
ATOM 910 O O . ILE A 1 110 ? -10.013 -8.050 5.134 1.00 84.75 110 ILE A O 1
ATOM 914 N N . LEU A 1 111 ? -10.384 -6.597 6.807 1.00 82.19 111 LEU A N 1
ATOM 915 C CA . LEU A 1 111 ? -8.990 -6.325 7.123 1.00 82.19 111 LEU A CA 1
ATOM 916 C C . LEU A 1 111 ? -8.209 -7.598 7.508 1.00 82.19 111 LEU A C 1
ATOM 918 O O . LEU A 1 111 ? -7.075 -7.793 7.077 1.00 82.19 111 LEU A O 1
ATOM 922 N N . LYS A 1 112 ? -8.837 -8.525 8.248 1.00 82.75 112 LYS A N 1
ATOM 923 C CA . LYS A 1 112 ? -8.263 -9.856 8.517 1.00 82.75 112 LYS A CA 1
ATOM 924 C C . LYS A 1 112 ? -8.059 -10.682 7.248 1.00 82.75 112 LYS A C 1
ATOM 926 O O . LYS A 1 112 ? -7.040 -11.349 7.121 1.00 82.75 112 LYS A O 1
ATOM 931 N N . THR A 1 113 ? -9.022 -10.645 6.330 1.00 86.31 113 THR A N 1
ATOM 932 C CA . THR A 1 113 ? -8.942 -11.387 5.062 1.00 86.31 113 THR A CA 1
ATOM 933 C C . THR A 1 113 ? -7.814 -10.837 4.193 1.00 86.31 113 THR A C 1
ATOM 935 O O . THR A 1 113 ? -7.007 -11.599 3.669 1.00 86.31 113 THR A O 1
ATOM 938 N N . GLN A 1 114 ? -7.703 -9.509 4.115 1.00 85.25 114 GLN A N 1
ATOM 939 C CA . GLN A 1 114 ? -6.647 -8.825 3.375 1.00 85.25 114 GLN A CA 1
ATOM 940 C C . GLN A 1 114 ? -5.252 -9.160 3.921 1.00 85.25 114 GLN A C 1
ATOM 942 O O . GLN A 1 114 ? -4.343 -9.414 3.137 1.00 85.25 114 GLN A O 1
ATOM 947 N N . LEU A 1 115 ? -5.095 -9.249 5.249 1.00 85.31 115 LEU A N 1
ATOM 948 C CA . LEU A 1 115 ? -3.838 -9.670 5.871 1.00 85.31 115 LEU A CA 1
ATOM 949 C C . LEU A 1 115 ? -3.436 -11.095 5.464 1.00 85.31 115 LEU A C 1
ATOM 951 O O . LEU A 1 115 ? -2.269 -11.331 5.171 1.00 85.31 115 LEU A O 1
ATOM 955 N N . VAL A 1 116 ? -4.384 -12.039 5.438 1.00 88.31 116 VAL A N 1
ATOM 956 C CA . VAL A 1 116 ? -4.102 -13.427 5.032 1.00 88.31 116 VAL A CA 1
ATOM 957 C C . VAL A 1 116 ? -3.647 -13.476 3.575 1.00 88.31 116 VAL A C 1
ATOM 959 O O . VAL A 1 116 ? -2.614 -14.072 3.293 1.00 88.31 116 VAL A O 1
ATOM 962 N N . ILE A 1 117 ? -4.362 -12.794 2.673 1.00 87.75 117 ILE A N 1
ATOM 963 C CA . ILE A 1 117 ? -3.997 -12.712 1.249 1.00 87.75 117 ILE A CA 1
ATOM 964 C C . ILE A 1 117 ? -2.597 -12.109 1.084 1.00 87.75 117 ILE A C 1
ATOM 966 O O . ILE A 1 117 ? -1.765 -12.668 0.370 1.00 87.75 117 ILE A O 1
ATOM 970 N N . PHE A 1 118 ? -2.322 -11.000 1.775 1.00 85.88 118 PHE A N 1
ATOM 971 C CA . PHE A 1 118 ? -1.022 -10.338 1.742 1.00 85.88 118 PHE A CA 1
ATOM 972 C C . PHE A 1 118 ? 0.103 -11.258 2.228 1.00 85.88 118 PHE A C 1
ATOM 974 O O . PHE A 1 118 ? 1.145 -11.346 1.585 1.00 85.88 118 PHE A O 1
ATOM 981 N N . LEU A 1 119 ? -0.110 -11.982 3.329 1.00 87.19 119 LEU A N 1
ATOM 982 C CA . LEU A 1 119 ? 0.896 -12.880 3.888 1.00 87.19 119 LEU A CA 1
ATOM 983 C C . LEU A 1 119 ? 1.178 -14.068 2.960 1.00 87.19 119 LEU A C 1
ATOM 985 O O . LEU A 1 119 ? 2.336 -14.429 2.767 1.00 87.19 119 LEU A O 1
ATOM 989 N N 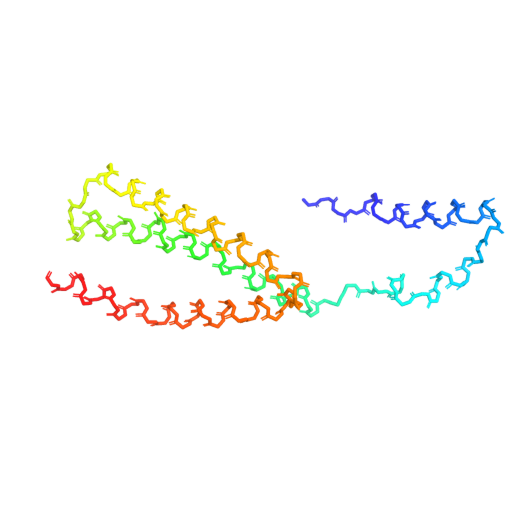. THR A 1 120 ? 0.135 -14.647 2.355 1.00 89.06 120 THR A N 1
ATOM 990 C CA . THR A 1 120 ? 0.285 -15.707 1.350 1.00 89.06 120 THR A CA 1
ATOM 991 C C . THR A 1 120 ? 1.102 -15.213 0.162 1.00 89.06 120 THR A C 1
ATOM 993 O O . THR A 1 120 ? 2.058 -15.873 -0.234 1.00 89.06 120 THR A O 1
ATOM 996 N N . PHE A 1 121 ? 0.781 -14.030 -0.365 1.00 87.38 121 PHE A N 1
ATOM 997 C CA . PHE A 1 121 ? 1.530 -13.440 -1.469 1.00 87.38 121 PHE A CA 1
ATOM 998 C C . PHE A 1 121 ? 2.994 -13.171 -1.098 1.00 87.38 121 PHE A C 1
ATOM 1000 O O . PHE A 1 121 ? 3.889 -13.514 -1.863 1.00 87.38 121 PHE A O 1
ATOM 1007 N N . LEU A 1 122 ? 3.251 -12.618 0.090 1.00 86.25 122 LEU A N 1
ATOM 1008 C CA . LEU A 1 122 ? 4.601 -12.317 0.569 1.00 86.25 122 LEU A CA 1
ATOM 1009 C C . LEU A 1 122 ? 5.465 -13.579 0.734 1.00 86.25 122 LEU A C 1
ATOM 1011 O O . LEU A 1 122 ? 6.662 -13.542 0.475 1.00 86.25 122 LEU A O 1
ATOM 1015 N N . LEU A 1 123 ? 4.869 -14.697 1.153 1.00 87.94 123 LEU A N 1
ATOM 1016 C CA . LEU A 1 123 ? 5.558 -15.988 1.260 1.00 87.94 123 LEU A CA 1
ATOM 1017 C C . LEU A 1 123 ? 5.860 -16.600 -0.113 1.00 87.94 123 LEU A C 1
ATOM 1019 O O . LEU A 1 123 ? 6.899 -17.232 -0.290 1.00 87.94 123 LEU A O 1
ATOM 1023 N N . SER A 1 124 ? 4.960 -16.429 -1.081 1.00 86.25 124 SER A N 1
ATOM 1024 C CA . SER A 1 124 ? 5.138 -16.949 -2.440 1.00 86.25 124 SER A CA 1
ATOM 1025 C C . SER A 1 124 ? 6.021 -16.062 -3.321 1.00 86.25 124 SER A C 1
ATOM 1027 O O . SER A 1 124 ? 6.598 -16.560 -4.284 1.00 86.25 124 SER A O 1
ATOM 1029 N N . SER A 1 125 ? 6.153 -14.770 -3.009 1.00 84.50 125 SER A N 1
ATOM 1030 C CA . SER A 1 125 ? 6.897 -13.820 -3.835 1.00 84.50 125 SER A CA 1
ATOM 1031 C C . SER A 1 125 ? 8.366 -14.192 -4.077 1.00 84.50 125 SER A C 1
ATOM 1033 O O . SER A 1 125 ? 8.748 -14.161 -5.246 1.00 84.50 125 SER A O 1
ATOM 1035 N N . PRO A 1 126 ? 9.190 -14.620 -3.094 1.00 85.19 126 PRO A N 1
ATOM 1036 C CA . PRO A 1 126 ? 10.580 -14.979 -3.380 1.00 85.19 1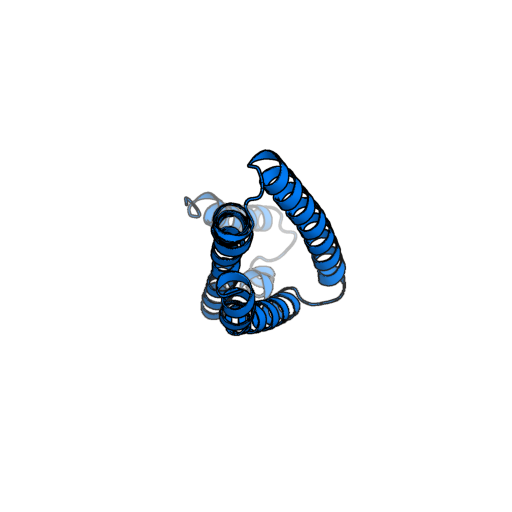26 PRO A CA 1
ATOM 1037 C C . PRO A 1 126 ? 10.686 -16.143 -4.370 1.00 85.19 126 PRO A C 1
ATOM 1039 O O . PRO A 1 126 ? 11.549 -16.114 -5.236 1.00 85.19 126 PRO A O 1
ATOM 1042 N N . LEU A 1 127 ? 9.776 -17.123 -4.309 1.00 84.06 127 LEU A N 1
ATOM 1043 C CA . LEU A 1 127 ? 9.767 -18.250 -5.248 1.00 84.06 127 LEU A CA 1
ATOM 1044 C C . LEU A 1 127 ? 9.487 -17.787 -6.679 1.00 84.06 127 LEU A C 1
ATOM 1046 O O . LEU A 1 127 ? 10.126 -18.248 -7.618 1.00 84.06 127 LEU A O 1
ATOM 1050 N N . ILE A 1 128 ? 8.532 -16.873 -6.852 1.00 82.06 128 ILE A N 1
ATOM 1051 C CA . ILE A 1 128 ? 8.177 -16.345 -8.174 1.00 82.06 128 ILE A CA 1
ATOM 1052 C C . ILE A 1 128 ? 9.327 -15.493 -8.724 1.00 82.06 128 ILE A C 1
ATOM 1054 O O . ILE A 1 128 ? 9.684 -15.628 -9.890 1.00 82.06 128 ILE A O 1
ATOM 1058 N N . LEU A 1 129 ? 9.921 -14.642 -7.885 1.00 82.94 129 LEU A N 1
ATOM 1059 C CA . LEU A 1 129 ? 10.993 -13.728 -8.281 1.00 82.94 129 LEU A CA 1
ATOM 1060 C C . LEU A 1 129 ? 12.298 -14.460 -8.629 1.00 82.94 129 LEU A C 1
ATOM 1062 O O . LEU A 1 129 ? 12.981 -14.049 -9.566 1.00 82.94 129 LEU A O 1
ATOM 1066 N N . ASP A 1 130 ? 12.629 -15.545 -7.925 1.00 82.94 130 ASP A N 1
ATOM 1067 C CA . ASP A 1 130 ? 13.851 -16.318 -8.184 1.00 82.94 130 ASP A CA 1
ATOM 1068 C C . ASP A 1 130 ? 13.833 -16.944 -9.589 1.00 82.94 130 ASP A C 1
ATOM 1070 O O . ASP A 1 130 ? 14.807 -16.851 -10.331 1.00 82.94 130 ASP A O 1
ATOM 1074 N N . ASN A 1 131 ? 12.671 -17.447 -10.023 1.00 77.81 131 ASN A N 1
ATOM 1075 C CA . ASN A 1 131 ? 12.484 -17.979 -11.379 1.00 77.81 131 ASN A CA 1
ATOM 1076 C C . ASN A 1 131 ? 12.626 -16.914 -12.480 1.00 77.81 131 ASN A C 1
ATOM 1078 O O . ASN A 1 131 ? 12.980 -17.247 -13.605 1.00 77.81 131 ASN A O 1
ATOM 1082 N N . ILE A 1 132 ? 12.324 -15.649 -12.178 1.00 76.19 132 ILE A N 1
ATOM 1083 C CA . ILE A 1 132 ? 12.409 -14.545 -13.147 1.00 76.19 132 ILE A CA 1
ATOM 1084 C C . ILE A 1 132 ? 13.834 -13.981 -13.210 1.00 76.19 132 ILE A C 1
ATOM 1086 O O . ILE A 1 132 ? 14.250 -13.491 -14.252 1.00 76.19 132 ILE A O 1
ATOM 1090 N N . THR A 1 133 ? 14.576 -14.041 -12.102 1.00 70.88 133 THR A N 1
ATOM 1091 C CA . THR A 1 133 ? 15.911 -13.428 -11.987 1.00 70.88 133 THR A CA 1
ATOM 1092 C C . THR A 1 133 ? 17.038 -14.390 -12.382 1.00 70.88 133 THR A C 1
ATOM 1094 O O . THR A 1 133 ? 18.112 -13.936 -12.761 1.00 70.88 133 THR A O 1
ATOM 1097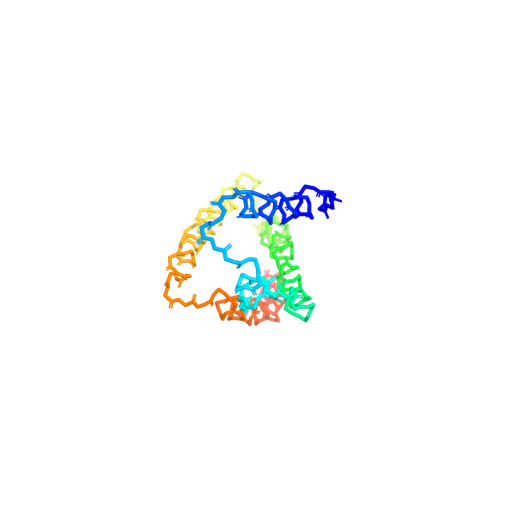 N N . GLN A 1 134 ? 16.817 -15.708 -12.294 1.00 61.34 134 GLN A N 1
ATOM 1098 C CA . GLN A 1 134 ? 17.783 -16.738 -12.712 1.00 61.34 134 GLN A CA 1
ATOM 1099 C C . GLN A 1 134 ? 17.638 -17.180 -14.184 1.00 61.34 134 GLN A C 1
ATOM 1101 O O . GLN A 1 134 ? 18.396 -18.045 -14.627 1.00 61.34 134 GLN A O 1
ATOM 1106 N N . GLY A 1 135 ? 16.655 -16.637 -14.913 1.00 48.12 135 GLY A N 1
ATOM 1107 C CA . GLY A 1 135 ? 16.378 -16.940 -16.323 1.00 48.12 135 GLY A CA 1
ATOM 1108 C C . GLY A 1 135 ? 17.155 -16.080 -17.308 1.00 48.12 135 GLY A C 1
ATOM 1109 O O . GLY A 1 135 ? 17.456 -14.916 -16.969 1.00 48.12 135 GLY A O 1
#

Secondary structure (DSSP, 8-state):
---SSHHHHHHHHHHHHHHHH-SS-HHHHHT-TTTS----HHHHHHHHHHHTHHHHHHHIIIIIHHHHHHHTT---HHHHHHHHHHHHHHHHHHHHHHHHHHTTS-HHHHHHHHHHHHHHHHHHHHHHHHHHH--

Organism: NCBI:txid1268837

Foldseek 3Di:
DPPPDVVVVVLVVVLVVCVVVVPDDSVVVCPDCVNVDDDDVVVVVVVVVLVVLVVVCCCVQLPVVLCCCCPQVVDDPVRSVVVVVVVVVVVVVVVVVLVVVCVVDPNVVVSVVVVVVSVVCVVCVVVVSVVSRVD

Radius of gyration: 23.37 Å; chains: 1; bounding box: 52×41×54 Å

pLDDT: mean 81.98, std 11.94, range [41.41, 97.62]